Protein AF-A0A9D4K521-F1 (afdb_monomer_lite)

pLDDT: mean 79.21, std 14.13, range [41.03, 95.88]

Organism: Dreissena polymorpha (NCBI:txid45954)

Sequence (128 aa):
MIDYKNCGGLKKPSDNFFFMIREFENVVRKSVDHESIHSKSFLKDELREEILDSFMVKHYSCELFELVEDDNERESFLKNCINLFLTVRGFAITKLIHKKTEKSAKNEKKTSASLRDALKSLNTGNLK

Foldseek 3Di:
DDPPVPPPPDDDDDPLVVQLLVLLVVLLVVQDDPVDDALVSLVDPVSLVSSVPDPSNVVSLCVVVVVPPDPVVSSVVSSVVSVVSSNVVSVVVVVVVVVVVVVVVVVVVPPPDPPVRVVVVVVVVPPD

Structure (mmCIF, N/CA/C/O backbone):
data_AF-A0A9D4K521-F1
#
_entry.id   AF-A0A9D4K521-F1
#
loop_
_atom_site.group_PDB
_atom_site.id
_atom_site.type_symbol
_atom_site.label_atom_id
_atom_site.label_alt_id
_atom_site.label_comp_id
_atom_site.label_asym_id
_atom_site.label_entity_id
_atom_site.label_seq_id
_atom_site.pdbx_PDB_ins_code
_atom_site.Cartn_x
_atom_site.Cartn_y
_atom_site.Cartn_z
_atom_site.occupancy
_atom_site.B_iso_or_equiv
_atom_site.auth_seq_id
_atom_site.auth_comp_id
_atom_site.auth_asym_id
_atom_site.auth_atom_id
_atom_site.pdbx_PDB_model_num
ATOM 1 N N . MET A 1 1 ? -13.242 13.689 -9.572 1.00 51.34 1 MET A N 1
ATOM 2 C CA . MET A 1 1 ? -11.910 13.902 -10.178 1.00 51.34 1 MET A CA 1
ATOM 3 C C . MET A 1 1 ? -11.321 15.145 -9.524 1.00 51.34 1 MET A C 1
ATOM 5 O O . MET A 1 1 ? -12.060 16.114 -9.411 1.00 51.34 1 MET A O 1
ATOM 9 N N . ILE A 1 2 ? -10.094 15.107 -8.993 1.00 59.41 2 ILE A N 1
ATOM 10 C CA . ILE A 1 2 ? -9.477 16.300 -8.379 1.00 59.41 2 ILE A CA 1
ATOM 11 C C . ILE A 1 2 ? -9.186 17.300 -9.505 1.00 59.41 2 ILE A C 1
ATOM 13 O O . ILE A 1 2 ? -8.548 16.934 -10.491 1.00 59.41 2 ILE A O 1
ATOM 17 N N . ASP A 1 3 ? -9.684 18.531 -9.385 1.00 61.56 3 ASP A N 1
ATOM 18 C CA . ASP A 1 3 ? -9.355 19.606 -10.321 1.00 61.56 3 ASP A CA 1
ATOM 19 C C . ASP A 1 3 ? -7.967 20.160 -9.981 1.00 61.56 3 ASP A C 1
ATOM 21 O O . ASP A 1 3 ? -7.794 20.958 -9.057 1.00 61.56 3 ASP A O 1
ATOM 25 N N . TYR A 1 4 ? -6.958 19.695 -10.719 1.00 63.69 4 TYR A N 1
ATOM 26 C CA . TYR A 1 4 ? -5.561 20.070 -10.496 1.00 63.69 4 TYR A CA 1
ATOM 27 C C . TYR A 1 4 ? -5.239 21.525 -10.861 1.00 63.69 4 TYR A C 1
ATOM 29 O O . TYR A 1 4 ? -4.122 21.975 -10.615 1.00 63.69 4 TYR A O 1
ATOM 37 N N . LYS A 1 5 ? -6.200 22.292 -11.395 1.00 60.84 5 LYS A N 1
ATOM 38 C CA . LYS A 1 5 ? -6.005 23.716 -11.704 1.00 60.84 5 LYS A CA 1
ATOM 39 C C . LYS A 1 5 ? -5.890 24.599 -10.454 1.00 60.84 5 LYS A C 1
ATOM 41 O O . LYS A 1 5 ? -5.347 25.691 -10.556 1.00 60.84 5 LYS A O 1
ATOM 46 N N . ASN A 1 6 ? -6.338 24.125 -9.286 1.00 66.88 6 ASN A N 1
ATOM 47 C CA . ASN A 1 6 ? -6.396 24.901 -8.037 1.00 66.88 6 ASN A CA 1
ATOM 48 C C . ASN A 1 6 ? -5.750 24.194 -6.826 1.00 66.88 6 ASN A C 1
ATOM 50 O O . ASN A 1 6 ? -6.170 24.383 -5.687 1.00 66.88 6 ASN A O 1
ATOM 54 N N . CYS A 1 7 ? -4.712 23.377 -7.026 1.00 62.09 7 CYS A N 1
ATOM 55 C CA . CYS A 1 7 ? -4.089 22.637 -5.918 1.00 62.09 7 CYS A CA 1
ATOM 56 C C . CYS A 1 7 ? -2.960 23.378 -5.174 1.00 62.09 7 CYS A C 1
ATOM 58 O O . CYS A 1 7 ? -2.171 22.730 -4.492 1.00 62.09 7 CYS A O 1
ATOM 60 N N . GLY A 1 8 ? -2.842 24.705 -5.294 1.00 74.88 8 GLY A N 1
ATOM 61 C CA . GLY A 1 8 ? -1.915 25.500 -4.469 1.00 74.88 8 GLY A CA 1
ATOM 62 C C . GLY A 1 8 ? -0.440 25.069 -4.538 1.00 74.88 8 GLY A C 1
ATOM 63 O O . GLY A 1 8 ? 0.271 25.180 -3.546 1.00 74.88 8 GLY A O 1
ATOM 64 N N . GLY A 1 9 ? 0.008 24.532 -5.680 1.00 79.38 9 GLY A N 1
ATOM 65 C CA . GLY A 1 9 ? 1.374 24.024 -5.875 1.00 79.38 9 GLY A CA 1
ATOM 66 C C . GLY A 1 9 ? 1.556 22.517 -5.653 1.00 79.38 9 GLY A C 1
ATOM 67 O O . GLY A 1 9 ? 2.655 22.004 -5.861 1.00 79.38 9 GLY A O 1
ATOM 68 N N . LEU A 1 10 ? 0.506 21.776 -5.282 1.00 80.31 10 LEU A N 1
ATOM 69 C CA . LEU A 1 10 ? 0.581 20.315 -5.219 1.00 80.31 10 LEU A CA 1
ATOM 70 C C . LEU A 1 10 ? 0.697 19.721 -6.627 1.00 80.31 10 LEU A C 1
ATOM 72 O O . LEU A 1 10 ? -0.074 20.051 -7.531 1.00 80.31 10 LEU A O 1
ATOM 76 N N . LYS A 1 11 ? 1.650 18.803 -6.793 1.00 80.19 11 LYS A N 1
ATOM 77 C CA . LYS A 1 11 ? 1.862 18.090 -8.052 1.00 80.19 11 LYS A CA 1
ATOM 78 C C . LYS A 1 11 ? 0.796 17.012 -8.243 1.00 80.19 11 LYS A C 1
ATOM 80 O O . LYS A 1 11 ? 0.479 16.269 -7.313 1.00 80.19 11 LYS A O 1
ATOM 85 N N . LYS A 1 12 ? 0.282 16.900 -9.470 1.00 82.69 12 LYS A N 1
ATOM 86 C CA . LYS A 1 12 ? -0.523 15.747 -9.881 1.00 82.69 12 LYS A CA 1
ATOM 87 C C . LYS A 1 12 ? 0.386 14.502 -9.902 1.00 82.69 12 LYS A C 1
ATOM 89 O O . LYS A 1 12 ? 1.417 14.557 -10.572 1.00 82.69 12 LYS A O 1
ATOM 94 N N . PRO A 1 13 ? 0.045 13.407 -9.195 1.00 86.81 13 PRO A N 1
ATOM 95 C CA . PRO A 1 13 ? 0.776 12.149 -9.333 1.00 86.81 13 PRO A CA 1
ATOM 96 C C . PRO A 1 13 ? 0.575 11.567 -10.737 1.00 86.81 13 PRO A C 1
ATOM 98 O O . PRO A 1 13 ? -0.461 11.806 -11.361 1.00 86.81 13 PRO A O 1
ATOM 101 N N . SER A 1 14 ? 1.541 10.788 -11.228 1.00 90.12 14 SER A N 1
ATOM 102 C CA . SER A 1 14 ? 1.346 10.021 -12.462 1.00 90.12 14 SER A CA 1
ATOM 103 C C . SER A 1 14 ? 0.204 9.018 -12.291 1.00 90.12 14 SER A C 1
ATOM 105 O O . SER A 1 14 ? -0.079 8.559 -11.178 1.00 90.12 14 SER A O 1
ATOM 107 N N . ASP A 1 15 ? -0.453 8.669 -13.396 1.00 91.81 15 ASP A N 1
ATOM 108 C CA . ASP A 1 15 ? -1.590 7.749 -13.358 1.00 91.81 15 ASP A CA 1
ATOM 109 C C . ASP A 1 15 ? -1.150 6.361 -12.844 1.00 91.81 15 ASP A C 1
ATOM 111 O O . ASP A 1 15 ? -1.825 5.787 -11.991 1.00 91.81 15 ASP A O 1
ATOM 115 N N . ASN A 1 16 ? 0.043 5.890 -13.223 1.00 93.50 16 ASN A N 1
ATOM 116 C CA . ASN A 1 16 ? 0.624 4.638 -12.719 1.00 93.50 16 ASN A CA 1
ATOM 117 C C . ASN A 1 16 ? 0.895 4.671 -11.213 1.00 93.50 16 ASN A C 1
ATOM 119 O O . ASN A 1 16 ? 0.581 3.713 -10.509 1.00 93.50 16 ASN A O 1
ATOM 123 N N . PHE A 1 17 ? 1.401 5.790 -10.683 1.00 92.88 17 PHE A N 1
ATOM 124 C CA . PHE A 1 17 ? 1.585 5.936 -9.239 1.00 92.88 17 PHE A CA 1
ATOM 125 C C . PHE A 1 17 ? 0.236 5.915 -8.521 1.00 92.88 17 PHE A C 1
ATOM 127 O O . PHE A 1 17 ? 0.075 5.241 -7.506 1.00 92.88 17 PHE A O 1
ATOM 134 N N . PHE A 1 18 ? -0.767 6.600 -9.072 1.00 92.69 18 PHE A N 1
ATOM 135 C CA . PHE A 1 18 ? -2.119 6.568 -8.531 1.00 92.69 18 PHE A CA 1
ATOM 136 C C . PHE A 1 18 ? -2.714 5.149 -8.533 1.00 92.69 18 PHE A C 1
ATOM 138 O O . PHE A 1 18 ? -3.292 4.733 -7.526 1.00 92.69 18 PHE A O 1
ATOM 145 N N . PHE A 1 19 ? -2.556 4.387 -9.620 1.00 95.00 19 PHE A N 1
ATOM 146 C CA . PHE A 1 19 ? -3.049 3.012 -9.702 1.00 95.00 19 PHE A CA 1
ATOM 147 C C . PHE A 1 19 ? -2.306 2.056 -8.769 1.00 95.00 19 PHE A C 1
ATOM 149 O O . PHE A 1 19 ? -2.962 1.236 -8.127 1.00 95.00 19 PHE A O 1
ATOM 156 N N . MET A 1 20 ? -0.991 2.215 -8.608 1.00 95.88 20 MET A N 1
ATOM 157 C CA . MET A 1 20 ? -0.198 1.460 -7.637 1.00 95.88 20 MET A CA 1
ATOM 158 C C . MET A 1 20 ? -0.713 1.674 -6.205 1.00 95.88 20 MET A C 1
ATOM 160 O O . MET A 1 20 ? -1.020 0.712 -5.507 1.00 95.88 20 MET A O 1
ATOM 164 N N . ILE A 1 21 ? -0.911 2.930 -5.782 1.00 95.62 21 ILE A N 1
ATOM 165 C CA . ILE A 1 21 ? -1.459 3.235 -4.447 1.00 95.62 21 ILE A CA 1
ATOM 166 C C . ILE A 1 21 ? -2.893 2.709 -4.287 1.00 95.62 21 ILE A C 1
ATOM 168 O O . ILE A 1 21 ? -3.270 2.234 -3.213 1.00 95.62 21 ILE A O 1
ATOM 172 N N . ARG A 1 22 ? -3.712 2.775 -5.344 1.00 94.75 22 ARG A N 1
ATOM 173 C CA . ARG A 1 22 ? -5.066 2.204 -5.322 1.00 94.75 22 ARG A CA 1
ATOM 174 C C . ARG A 1 22 ? -5.025 0.694 -5.104 1.00 94.75 22 ARG A C 1
ATOM 176 O O . ARG A 1 22 ? -5.878 0.167 -4.396 1.00 94.75 22 ARG A O 1
ATOM 183 N N . GLU A 1 23 ? -4.045 0.017 -5.686 1.00 95.62 23 GLU A N 1
ATOM 184 C CA . GLU A 1 23 ? -3.872 -1.413 -5.487 1.00 95.62 23 GLU A CA 1
ATOM 185 C C . GLU A 1 23 ? -3.402 -1.754 -4.071 1.00 95.62 23 GLU A C 1
ATOM 187 O O . GLU A 1 23 ? -3.927 -2.699 -3.486 1.00 95.62 23 GLU A O 1
ATOM 192 N N . PHE A 1 24 ? -2.528 -0.944 -3.461 1.00 95.44 24 PHE A N 1
ATOM 193 C CA . PHE A 1 24 ? -2.174 -1.115 -2.043 1.00 95.44 24 PHE A CA 1
ATOM 194 C C . PHE A 1 24 ? -3.429 -1.113 -1.166 1.00 95.44 24 PHE A C 1
ATOM 196 O O . PHE A 1 24 ? -3.626 -1.993 -0.332 1.00 95.44 24 PHE A O 1
ATOM 203 N N . GLU A 1 25 ? -4.321 -0.145 -1.387 1.00 93.12 25 GLU A N 1
ATOM 204 C CA . GLU A 1 25 ? -5.590 -0.056 -0.666 1.00 93.12 25 GLU A CA 1
ATOM 205 C C . GLU A 1 25 ? -6.507 -1.256 -0.955 1.00 93.12 25 GLU A C 1
ATOM 207 O O . GLU A 1 25 ? -7.183 -1.727 -0.043 1.00 93.12 25 GLU A O 1
ATOM 212 N N . ASN A 1 26 ? -6.537 -1.774 -2.187 1.00 92.94 26 ASN A N 1
ATOM 213 C CA . ASN A 1 26 ? -7.327 -2.961 -2.522 1.00 92.94 26 ASN A CA 1
ATOM 214 C C . ASN A 1 26 ? -6.860 -4.200 -1.753 1.00 92.94 26 ASN A C 1
ATOM 216 O O . ASN A 1 26 ? -7.704 -4.934 -1.241 1.00 92.94 26 ASN A O 1
ATOM 220 N N . VAL A 1 27 ? -5.546 -4.425 -1.666 1.00 92.38 27 VAL A N 1
ATOM 221 C CA . VAL A 1 27 ? -4.972 -5.531 -0.885 1.00 92.38 27 VAL A CA 1
ATOM 222 C C . VAL A 1 27 ? -5.334 -5.359 0.585 1.00 92.38 27 VAL A C 1
ATOM 224 O O . VAL A 1 27 ? -5.961 -6.234 1.172 1.00 92.38 27 VAL A O 1
ATOM 227 N N . VAL A 1 28 ? -5.093 -4.171 1.146 1.00 89.69 28 VAL A N 1
ATOM 228 C CA . VAL A 1 28 ? -5.449 -3.853 2.535 1.00 89.69 28 VAL A CA 1
ATOM 229 C C . VAL A 1 28 ? -6.915 -4.148 2.858 1.00 89.69 28 VAL A C 1
ATOM 231 O O . VAL A 1 28 ? -7.204 -4.693 3.920 1.00 89.69 28 VAL A O 1
ATOM 234 N N . ARG A 1 29 ? -7.850 -3.814 1.964 1.00 86.44 29 ARG A N 1
ATOM 235 C CA . ARG A 1 29 ? -9.282 -4.080 2.185 1.00 86.44 29 ARG A CA 1
ATOM 236 C C . ARG A 1 29 ? -9.649 -5.558 2.173 1.00 86.44 29 ARG A C 1
ATOM 238 O O . ARG A 1 29 ? -10.636 -5.934 2.792 1.00 86.44 29 ARG A O 1
ATOM 245 N N . LYS A 1 30 ? -8.909 -6.381 1.430 1.00 86.31 30 LYS A N 1
ATOM 246 C CA . LYS A 1 30 ? -9.133 -7.832 1.382 1.00 86.31 30 LYS A CA 1
ATOM 247 C C . LYS A 1 30 ? -8.567 -8.520 2.619 1.00 86.31 30 LYS A C 1
ATOM 249 O O . LYS A 1 30 ? -9.167 -9.470 3.108 1.00 86.31 30 LYS A O 1
ATOM 254 N N . SER A 1 31 ? -7.437 -8.027 3.109 1.00 81.69 31 SER A N 1
ATOM 255 C CA . SER A 1 31 ? -6.650 -8.692 4.148 1.00 81.69 31 SER A CA 1
ATOM 256 C C . SER A 1 31 ? -6.970 -8.219 5.563 1.00 81.69 31 SER A C 1
ATOM 258 O O . SER A 1 31 ? -6.672 -8.908 6.538 1.00 81.69 31 SER A O 1
ATOM 260 N N . VAL A 1 32 ? -7.568 -7.034 5.706 1.00 78.56 32 VAL A N 1
ATOM 261 C CA . VAL A 1 32 ? -7.898 -6.460 7.009 1.00 78.56 32 VAL A CA 1
ATOM 262 C C . VAL A 1 32 ? -9.408 -6.401 7.195 1.00 78.56 32 VAL A C 1
ATOM 264 O O . VAL A 1 32 ? -10.108 -5.695 6.473 1.00 78.56 32 VAL A O 1
ATOM 267 N N . ASP A 1 33 ? -9.899 -7.086 8.227 1.00 74.25 33 ASP A N 1
ATOM 268 C CA . ASP A 1 33 ? -11.292 -6.992 8.654 1.00 74.25 33 ASP A CA 1
ATOM 269 C C . ASP A 1 33 ? -11.625 -5.567 9.125 1.00 74.25 33 ASP A C 1
ATOM 271 O O . ASP A 1 33 ? -11.137 -5.078 10.148 1.00 74.25 33 ASP A O 1
ATOM 275 N N . HIS A 1 34 ? -12.474 -4.891 8.353 1.00 66.31 34 HIS A N 1
ATOM 276 C CA . HIS A 1 34 ? -12.870 -3.510 8.587 1.00 66.31 34 HIS A CA 1
ATOM 277 C C . HIS A 1 34 ? -13.709 -3.307 9.850 1.00 66.31 34 HIS A C 1
ATOM 279 O O . HIS A 1 34 ? -13.762 -2.176 10.348 1.00 66.31 34 HIS A O 1
ATOM 285 N N . GLU A 1 35 ? -14.330 -4.360 10.381 1.00 64.69 35 GLU A N 1
ATOM 286 C CA . GLU A 1 35 ? -15.134 -4.284 11.603 1.00 64.69 35 GLU A CA 1
ATOM 287 C C . GLU A 1 35 ? -14.255 -4.196 12.861 1.00 64.69 35 GLU A C 1
ATOM 289 O O . GLU A 1 35 ? -14.647 -3.569 13.848 1.00 64.69 35 GLU A O 1
ATOM 294 N N . SER A 1 36 ? -13.021 -4.709 12.795 1.00 64.12 36 SER A N 1
ATOM 295 C CA . SER A 1 36 ? -12.063 -4.770 13.909 1.00 64.12 36 SER A CA 1
ATOM 296 C C . SER A 1 36 ? -10.753 -3.998 13.660 1.00 64.12 36 SER A C 1
ATOM 298 O O . SER A 1 36 ? -9.746 -4.202 14.343 1.00 64.12 36 SER A O 1
ATOM 300 N N . ILE A 1 37 ? -10.747 -3.057 12.705 1.00 72.12 37 ILE A N 1
ATOM 301 C CA . ILE A 1 37 ? -9.549 -2.293 12.326 1.00 72.12 37 ILE A CA 1
ATOM 302 C C . ILE A 1 37 ? -8.950 -1.510 13.507 1.00 72.12 37 ILE A C 1
ATOM 304 O O . ILE A 1 37 ? -9.565 -0.602 14.078 1.00 72.12 37 ILE A O 1
ATOM 308 N N . HIS A 1 38 ? -7.684 -1.798 13.812 1.00 67.19 38 HIS A N 1
ATOM 309 C CA . HIS A 1 38 ? -6.844 -1.044 14.742 1.00 67.19 38 HIS A CA 1
ATOM 310 C C . HIS A 1 38 ? -5.511 -0.689 14.072 1.00 67.19 38 HIS A C 1
ATOM 312 O O . HIS A 1 38 ? -5.137 -1.266 13.056 1.00 67.19 38 HIS A O 1
ATOM 318 N N . SER A 1 39 ? -4.758 0.264 14.627 1.00 61.09 39 SER A N 1
ATOM 319 C CA . SER A 1 39 ? -3.469 0.687 14.049 1.00 61.09 39 SER A 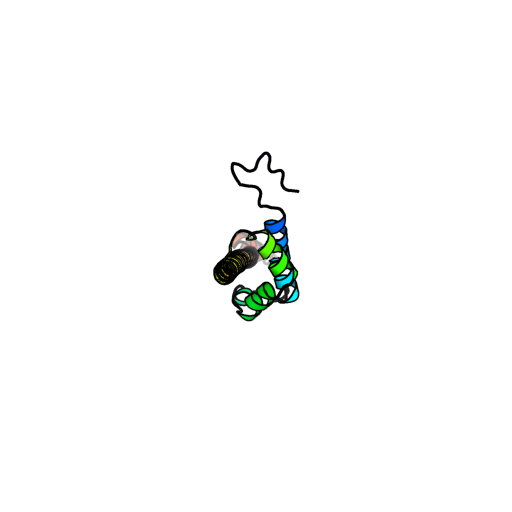CA 1
ATOM 320 C C . SER A 1 39 ? -2.464 -0.462 13.904 1.00 61.09 39 SER A C 1
ATOM 322 O O . SER A 1 39 ? -1.707 -0.494 12.938 1.00 61.09 39 SER A O 1
ATOM 324 N N . LYS A 1 40 ? -2.509 -1.446 14.812 1.00 68.62 40 LYS A N 1
ATOM 325 C CA . LYS A 1 40 ? -1.676 -2.657 14.757 1.00 68.62 40 LYS A CA 1
ATOM 326 C C . LYS A 1 40 ? -2.010 -3.581 13.583 1.00 68.62 40 LYS A C 1
ATOM 328 O O . LYS A 1 40 ? -1.144 -4.343 13.173 1.00 68.62 40 LYS A O 1
ATOM 333 N N . SER A 1 41 ? -3.211 -3.487 13.006 1.00 68.38 41 SER A N 1
ATOM 334 C CA . SER A 1 41 ? -3.601 -4.281 11.834 1.00 68.38 41 SER A CA 1
ATOM 335 C C . SER A 1 41 ? -2.760 -3.954 10.593 1.00 68.38 41 SER A C 1
ATOM 337 O O . SER A 1 41 ? -2.682 -4.776 9.691 1.00 68.38 41 SER A O 1
ATOM 339 N N . PHE A 1 42 ? -2.098 -2.790 10.572 1.00 67.94 42 PHE A N 1
ATOM 340 C CA . PHE A 1 42 ? -1.241 -2.322 9.473 1.00 67.94 42 PHE A CA 1
ATOM 341 C C . PHE A 1 42 ? 0.259 -2.495 9.745 1.00 67.94 42 PHE A C 1
ATOM 343 O O . PHE A 1 42 ? 1.071 -2.126 8.904 1.00 67.94 42 PHE A O 1
ATOM 350 N N . LEU A 1 43 ? 0.628 -3.025 10.917 1.00 68.31 43 LEU A N 1
ATOM 351 C CA . LEU A 1 43 ? 2.019 -3.297 11.305 1.00 68.31 43 LEU A CA 1
ATOM 352 C C . LEU A 1 43 ? 2.420 -4.759 11.052 1.00 68.31 43 LEU A C 1
ATOM 354 O O . LEU A 1 43 ? 3.453 -5.198 11.543 1.00 68.31 43 LEU A O 1
ATOM 358 N N . LYS A 1 44 ? 1.585 -5.527 10.345 1.00 71.88 44 LYS A N 1
ATOM 359 C CA . LYS A 1 44 ? 1.863 -6.928 10.034 1.00 71.88 44 LYS A CA 1
ATOM 360 C C . LYS A 1 44 ? 2.805 -7.010 8.840 1.00 71.88 44 LYS A C 1
ATOM 362 O O . LYS A 1 44 ? 2.467 -6.496 7.775 1.00 71.88 44 LYS A O 1
ATOM 367 N N . ASP A 1 45 ? 3.929 -7.701 9.007 1.00 77.19 45 ASP A N 1
ATOM 368 C CA . ASP A 1 45 ? 4.841 -8.001 7.898 1.00 77.19 45 ASP A CA 1
ATOM 369 C C . ASP A 1 45 ? 4.121 -8.792 6.792 1.00 77.19 45 ASP A C 1
ATOM 371 O O . ASP A 1 45 ? 4.296 -8.491 5.619 1.00 77.19 45 ASP A O 1
ATOM 375 N N . GLU A 1 46 ? 3.189 -9.678 7.162 1.00 83.25 46 GLU A N 1
ATOM 376 C CA . GLU A 1 46 ? 2.309 -10.408 6.233 1.00 83.25 46 GLU A CA 1
ATOM 377 C C . GLU A 1 46 ? 1.571 -9.478 5.257 1.00 83.25 46 GLU A C 1
ATOM 379 O O . GLU A 1 46 ? 1.539 -9.731 4.059 1.00 83.25 46 GLU A O 1
ATOM 384 N N . LEU A 1 47 ? 1.039 -8.350 5.741 1.00 85.88 47 LEU A N 1
ATOM 385 C CA . LEU A 1 47 ? 0.311 -7.401 4.896 1.00 85.88 47 LEU A CA 1
ATOM 386 C C . LEU A 1 47 ? 1.243 -6.679 3.915 1.00 85.88 47 LEU A C 1
ATOM 388 O O . LEU A 1 47 ? 0.834 -6.328 2.809 1.00 85.88 47 LEU A O 1
ATOM 392 N N . ARG A 1 48 ? 2.494 -6.428 4.317 1.00 90.06 48 ARG A N 1
ATOM 393 C CA . ARG A 1 48 ? 3.501 -5.852 3.421 1.00 90.06 48 ARG A CA 1
ATOM 394 C C . ARG A 1 48 ? 3.845 -6.844 2.314 1.00 90.06 48 ARG A C 1
ATOM 396 O O . ARG A 1 48 ? 3.871 -6.433 1.156 1.00 90.06 48 ARG A O 1
ATOM 403 N N . GLU A 1 49 ? 4.075 -8.104 2.667 1.00 90.50 49 GLU A N 1
ATOM 404 C CA . GLU A 1 49 ? 4.379 -9.163 1.702 1.00 90.50 49 GLU A CA 1
ATOM 405 C C . GLU A 1 49 ? 3.216 -9.376 0.726 1.00 90.50 49 GLU A C 1
ATOM 407 O O . GLU A 1 49 ? 3.429 -9.392 -0.479 1.00 90.50 49 GLU A O 1
ATOM 412 N N . GLU A 1 50 ? 1.967 -9.384 1.195 1.00 91.88 50 GLU A N 1
ATOM 413 C CA . GLU A 1 50 ? 0.795 -9.481 0.314 1.00 91.88 50 GLU A CA 1
ATOM 414 C C . GLU A 1 50 ? 0.682 -8.313 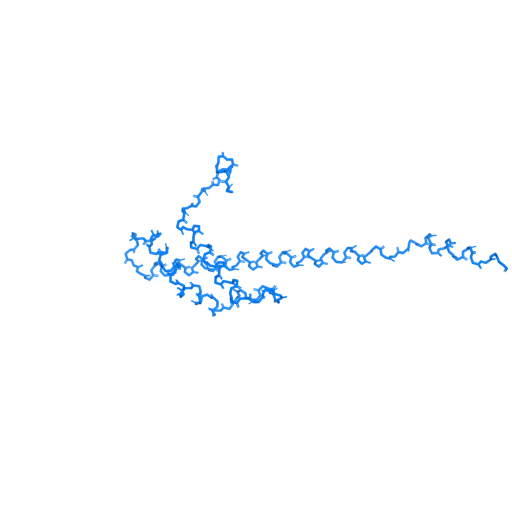-0.681 1.00 91.88 50 GLU A C 1
ATOM 416 O O . GLU A 1 50 ? 0.278 -8.502 -1.832 1.00 91.88 50 GLU A O 1
ATOM 421 N N . ILE A 1 51 ? 1.034 -7.090 -0.261 1.00 93.75 51 ILE A N 1
ATOM 422 C CA . ILE A 1 51 ? 1.066 -5.935 -1.168 1.00 93.75 51 ILE A CA 1
ATOM 423 C C . ILE A 1 51 ? 2.204 -6.087 -2.179 1.00 93.75 51 ILE A C 1
ATOM 425 O O . ILE A 1 51 ? 1.993 -5.824 -3.364 1.00 93.75 51 ILE A O 1
ATOM 429 N N . LEU A 1 52 ? 3.390 -6.509 -1.729 1.00 92.31 52 LEU A N 1
ATOM 430 C CA . LEU A 1 52 ? 4.534 -6.772 -2.603 1.00 92.31 52 LEU A CA 1
ATOM 431 C C . LEU A 1 52 ? 4.212 -7.857 -3.628 1.00 92.31 52 LEU A C 1
ATOM 433 O O . LEU A 1 52 ? 4.599 -7.717 -4.785 1.00 92.31 52 LEU A O 1
ATOM 437 N N . ASP A 1 53 ? 3.467 -8.889 -3.237 1.00 92.62 53 ASP A N 1
ATOM 438 C CA . ASP A 1 53 ? 3.096 -10.011 -4.091 1.00 92.62 53 ASP A CA 1
ATOM 439 C C . ASP A 1 53 ? 1.984 -9.712 -5.094 1.00 92.62 53 ASP A C 1
ATOM 441 O O . ASP A 1 53 ? 1.802 -10.475 -6.049 1.00 92.62 53 ASP A O 1
ATOM 445 N N . SER A 1 54 ? 1.295 -8.576 -4.966 1.00 95.00 54 SER A N 1
ATOM 446 C CA . SER A 1 54 ? 0.296 -8.168 -5.950 1.00 95.00 54 SER A CA 1
ATOM 447 C C . SER A 1 54 ? 0.922 -7.988 -7.335 1.00 95.00 54 SER A C 1
ATOM 449 O O . SER A 1 54 ? 1.795 -7.146 -7.561 1.00 95.00 54 SER A O 1
ATOM 451 N N . PHE A 1 55 ? 0.404 -8.744 -8.307 1.00 94.44 55 PHE A N 1
ATOM 452 C CA . PHE A 1 55 ? 0.802 -8.640 -9.712 1.00 94.44 55 PHE A CA 1
ATOM 453 C C . PHE A 1 55 ? 0.686 -7.203 -10.238 1.00 94.44 55 PHE A C 1
ATOM 455 O O . PHE A 1 55 ? 1.586 -6.712 -10.916 1.00 94.44 55 PHE A O 1
ATOM 462 N N . MET A 1 56 ? -0.401 -6.509 -9.891 1.00 95.56 56 MET A N 1
ATOM 463 C CA . MET A 1 56 ? -0.648 -5.141 -10.350 1.00 95.56 56 MET A CA 1
ATOM 464 C C . MET A 1 56 ? 0.330 -4.149 -9.713 1.00 95.56 56 MET A C 1
ATOM 466 O O . MET A 1 56 ? 0.768 -3.215 -10.380 1.00 95.56 56 MET A O 1
ATOM 470 N N . VAL A 1 57 ? 0.722 -4.366 -8.453 1.00 94.81 57 VAL A N 1
ATOM 471 C CA . VAL A 1 57 ? 1.776 -3.574 -7.803 1.00 94.81 57 VAL A CA 1
ATOM 472 C C . VAL A 1 57 ? 3.104 -3.753 -8.527 1.00 94.81 57 VAL A C 1
ATOM 474 O O . VAL A 1 57 ? 3.721 -2.754 -8.895 1.00 94.81 57 VAL A O 1
ATOM 477 N N . LYS A 1 58 ? 3.509 -5.003 -8.794 1.00 91.88 58 LYS A N 1
ATOM 478 C CA . LYS A 1 58 ? 4.740 -5.306 -9.539 1.00 91.88 58 LYS A CA 1
ATOM 479 C C . LYS A 1 58 ? 4.710 -4.637 -10.917 1.00 91.88 58 LYS A C 1
ATOM 481 O O . LYS A 1 58 ? 5.632 -3.893 -11.241 1.00 91.88 58 LYS A O 1
ATOM 486 N N . HIS A 1 59 ? 3.616 -4.793 -11.663 1.00 93.44 59 HIS A N 1
ATOM 487 C CA . HIS A 1 59 ? 3.424 -4.182 -12.981 1.00 93.44 59 HIS A CA 1
ATOM 488 C C . HIS A 1 59 ? 3.600 -2.654 -12.962 1.00 93.44 59 HIS A C 1
ATOM 490 O O . HIS A 1 59 ? 4.467 -2.137 -13.664 1.00 93.44 59 HIS A O 1
ATOM 496 N N . TYR A 1 60 ? 2.855 -1.931 -12.117 1.00 94.31 60 TYR A N 1
ATOM 497 C CA . TYR A 1 60 ? 2.966 -0.469 -12.060 1.00 94.31 60 TYR A CA 1
ATOM 498 C C . TYR A 1 60 ? 4.311 0.004 -11.508 1.00 94.31 60 TYR A C 1
ATOM 500 O O . TYR A 1 60 ? 4.794 1.057 -11.917 1.00 94.31 60 TYR A O 1
ATOM 508 N N . SER A 1 61 ? 4.930 -0.751 -10.597 1.00 92.12 61 SER A N 1
ATOM 509 C CA . SER A 1 61 ? 6.266 -0.420 -10.099 1.00 92.12 61 SER A CA 1
ATOM 510 C C . SER A 1 61 ? 7.316 -0.517 -11.207 1.00 92.12 61 SER A C 1
ATOM 512 O O . SER A 1 61 ? 8.146 0.378 -11.327 1.00 92.12 61 SER A O 1
ATOM 514 N N . CYS A 1 62 ? 7.235 -1.530 -12.076 1.00 90.19 62 CYS A N 1
ATOM 515 C CA . CYS A 1 62 ? 8.123 -1.640 -13.228 1.00 90.19 62 CYS A CA 1
ATOM 516 C C . CYS A 1 62 ? 7.939 -0.463 -14.190 1.00 90.19 62 CYS A C 1
ATOM 518 O O . CYS A 1 62 ? 8.930 0.112 -14.615 1.00 90.19 62 CYS A O 1
ATOM 520 N N . GLU A 1 63 ? 6.702 -0.045 -14.476 1.00 91.38 63 GLU A N 1
ATOM 521 C CA . GLU A 1 63 ? 6.460 1.113 -15.352 1.00 91.38 63 GLU A CA 1
ATOM 522 C C . GLU A 1 63 ? 6.913 2.447 -14.732 1.00 91.38 63 GLU A C 1
ATOM 524 O O . GLU A 1 63 ? 7.291 3.374 -15.442 1.00 91.38 63 GLU A O 1
ATOM 529 N N . LEU A 1 64 ? 6.864 2.584 -13.403 1.00 90.12 64 LEU A N 1
ATOM 530 C CA . LEU A 1 64 ? 7.302 3.801 -12.706 1.00 90.12 64 LEU A CA 1
ATOM 531 C C . LEU A 1 64 ? 8.822 3.911 -12.590 1.00 90.12 64 LEU A C 1
ATOM 533 O O . LEU A 1 64 ? 9.352 5.021 -12.548 1.00 90.12 64 LEU A O 1
ATOM 537 N N . PHE A 1 65 ? 9.501 2.770 -12.514 1.00 85.88 65 PHE A N 1
ATOM 538 C CA . PHE A 1 65 ? 10.941 2.665 -12.292 1.00 85.88 65 PHE A CA 1
ATOM 539 C C . PHE A 1 65 ? 11.636 1.951 -13.456 1.00 85.88 65 PHE A C 1
ATOM 541 O O . PHE A 1 65 ? 12.647 1.291 -13.246 1.00 85.88 65 PHE A O 1
ATOM 548 N N . GLU A 1 66 ? 11.106 2.078 -14.676 1.00 82.25 66 GLU A N 1
ATOM 549 C CA . GLU A 1 66 ? 11.622 1.398 -15.877 1.00 82.25 66 GLU A CA 1
ATOM 550 C C . GLU A 1 66 ? 13.100 1.728 -16.143 1.00 82.25 66 GLU A C 1
ATOM 552 O O . GLU A 1 66 ? 13.851 0.898 -16.640 1.00 82.25 66 GLU A O 1
ATOM 557 N N . LEU A 1 67 ? 13.527 2.934 -15.757 1.00 80.81 67 LEU A N 1
ATOM 558 C CA . LEU A 1 67 ? 14.894 3.434 -15.929 1.00 80.81 67 LEU A CA 1
ATOM 559 C C . LEU A 1 67 ? 15.851 3.040 -14.790 1.00 80.81 67 LEU A C 1
ATOM 561 O O . LEU A 1 67 ? 17.023 3.404 -14.837 1.00 80.81 67 LEU A O 1
ATOM 565 N N . VAL A 1 68 ? 15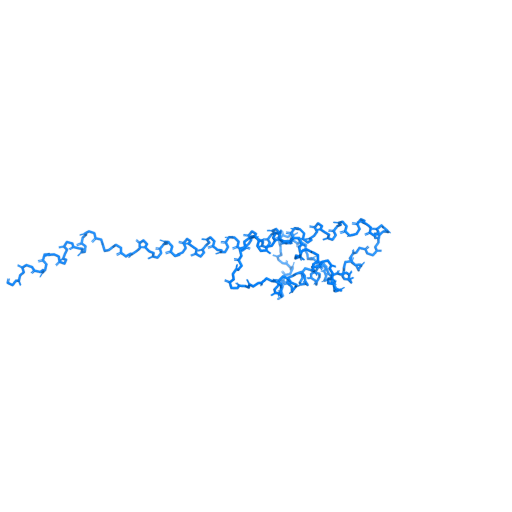.366 2.364 -13.744 1.00 82.38 68 VAL A N 1
ATOM 566 C CA . VAL A 1 68 ? 16.208 1.880 -12.643 1.00 82.38 68 VAL A CA 1
ATOM 567 C C . VAL A 1 68 ? 16.756 0.513 -13.039 1.00 82.38 68 VAL A C 1
ATOM 569 O O . VAL A 1 68 ? 16.004 -0.457 -13.108 1.00 82.38 68 VAL A O 1
ATOM 572 N N . GLU A 1 69 ? 18.060 0.448 -13.318 1.00 78.88 69 GLU A N 1
ATOM 573 C CA . GLU A 1 69 ? 18.729 -0.777 -13.783 1.00 78.88 69 GLU A CA 1
ATOM 574 C C . GLU A 1 69 ? 18.918 -1.829 -12.674 1.00 78.88 69 GLU A C 1
ATOM 576 O O . GLU A 1 69 ? 19.029 -3.016 -12.975 1.00 78.88 69 GLU A O 1
ATOM 581 N N . ASP A 1 70 ? 18.941 -1.420 -11.399 1.00 86.62 70 ASP A N 1
ATOM 582 C CA . ASP A 1 70 ? 19.066 -2.333 -10.258 1.00 86.62 70 ASP A CA 1
ATOM 583 C C . ASP A 1 70 ? 17.691 -2.734 -9.703 1.00 86.62 70 ASP A C 1
ATOM 585 O O . ASP A 1 70 ? 16.982 -1.955 -9.054 1.00 86.62 70 ASP A O 1
ATOM 589 N N . ASP A 1 71 ? 17.341 -4.001 -9.909 1.00 82.38 71 ASP A N 1
ATOM 590 C CA . ASP A 1 71 ? 16.123 -4.609 -9.380 1.00 82.38 71 ASP A CA 1
ATOM 591 C C . ASP A 1 71 ? 16.025 -4.494 -7.846 1.00 82.38 71 ASP A C 1
ATOM 593 O O . ASP A 1 71 ? 14.923 -4.304 -7.320 1.00 82.38 71 ASP A O 1
ATOM 597 N N . ASN A 1 72 ? 17.154 -4.534 -7.124 1.00 85.38 72 ASN A N 1
ATOM 598 C CA . ASN A 1 72 ? 17.173 -4.407 -5.662 1.00 85.38 72 ASN A CA 1
ATOM 599 C C . ASN A 1 72 ? 16.846 -2.981 -5.211 1.00 85.38 72 ASN A C 1
ATOM 601 O O . ASN A 1 72 ? 16.150 -2.784 -4.210 1.00 85.38 72 ASN A O 1
ATOM 605 N N . GLU A 1 73 ? 17.331 -1.975 -5.941 1.00 86.75 73 GLU A N 1
ATOM 606 C CA . GLU A 1 73 ? 17.031 -0.570 -5.669 1.00 86.75 73 GLU A CA 1
ATOM 607 C C . GLU A 1 73 ? 15.539 -0.291 -5.885 1.00 86.75 73 GLU A C 1
ATOM 609 O O . GLU A 1 73 ? 14.880 0.313 -5.029 1.00 86.75 73 GLU A O 1
ATOM 614 N N . ARG A 1 74 ? 14.972 -0.818 -6.976 1.00 84.56 74 ARG A N 1
ATOM 615 C CA . ARG A 1 74 ? 13.536 -0.728 -7.262 1.00 84.56 74 ARG A CA 1
ATOM 616 C C . ARG A 1 74 ? 12.692 -1.406 -6.184 1.00 84.56 74 ARG A C 1
ATOM 618 O O . ARG A 1 74 ? 11.712 -0.823 -5.713 1.00 84.56 74 ARG A O 1
ATOM 625 N N . GLU A 1 75 ? 13.068 -2.612 -5.764 1.00 88.06 75 GLU A N 1
ATOM 626 C CA . GLU A 1 75 ? 12.364 -3.334 -4.701 1.00 88.06 75 GLU A CA 1
ATOM 627 C C . GLU A 1 75 ? 12.444 -2.586 -3.360 1.00 88.06 75 GLU A C 1
ATOM 629 O O . GLU A 1 75 ? 11.443 -2.450 -2.652 1.00 88.06 75 GLU A O 1
ATOM 634 N N . SER A 1 76 ? 13.613 -2.031 -3.029 1.00 90.00 76 SER A N 1
ATOM 635 C CA . SER A 1 76 ? 13.815 -1.200 -1.839 1.00 90.00 76 SER A CA 1
ATOM 636 C C . SER A 1 76 ? 12.920 0.045 -1.854 1.00 90.00 76 SER A C 1
ATOM 638 O O . SER A 1 76 ? 12.248 0.355 -0.863 1.00 90.00 76 SER A O 1
ATOM 640 N N . PHE A 1 77 ? 12.828 0.734 -2.995 1.00 89.19 77 PHE A N 1
ATOM 641 C CA . PHE A 1 77 ? 11.950 1.893 -3.142 1.00 89.19 77 PHE A CA 1
ATOM 642 C C . PHE A 1 77 ? 10.476 1.515 -2.976 1.00 89.19 77 PHE A C 1
ATOM 644 O O . PHE A 1 77 ? 9.739 2.179 -2.239 1.00 89.19 77 PHE A O 1
ATOM 651 N N . LEU A 1 78 ? 10.050 0.413 -3.597 1.00 92.69 78 LEU A N 1
ATOM 652 C CA . LEU A 1 78 ? 8.688 -0.092 -3.467 1.00 92.69 78 LEU A CA 1
ATOM 653 C C . LEU A 1 78 ? 8.350 -0.428 -2.006 1.00 92.69 78 LEU A C 1
ATOM 655 O O . LEU A 1 78 ? 7.310 0.007 -1.504 1.00 92.69 78 LEU A O 1
ATOM 659 N N . LYS A 1 79 ? 9.253 -1.108 -1.287 1.00 92.38 79 LYS A N 1
ATOM 660 C CA . LYS A 1 79 ? 9.112 -1.379 0.156 1.00 92.38 79 LYS A CA 1
ATOM 661 C C . LYS A 1 79 ? 8.930 -0.088 0.955 1.00 92.38 79 LYS A C 1
ATOM 663 O O . LYS A 1 79 ? 8.044 -0.010 1.809 1.00 92.38 79 LYS A O 1
ATOM 668 N N . ASN A 1 80 ? 9.703 0.953 0.650 1.00 92.19 80 ASN A N 1
ATOM 669 C CA . ASN A 1 80 ? 9.566 2.258 1.299 1.00 92.19 80 ASN A CA 1
ATOM 670 C C . ASN A 1 80 ? 8.215 2.927 1.002 1.00 92.19 80 ASN A C 1
ATOM 672 O O . ASN A 1 80 ? 7.590 3.474 1.915 1.00 92.19 80 ASN A O 1
ATOM 676 N N . CYS A 1 81 ? 7.719 2.847 -0.236 1.00 93.44 81 CYS A N 1
ATOM 677 C CA . CYS A 1 81 ? 6.388 3.343 -0.588 1.00 93.44 81 CYS A CA 1
ATOM 678 C C . CYS A 1 81 ? 5.280 2.629 0.191 1.00 93.44 81 CYS A C 1
ATOM 680 O O . CYS A 1 81 ? 4.387 3.292 0.725 1.00 93.44 81 CYS A O 1
ATOM 682 N N . ILE A 1 82 ? 5.348 1.300 0.295 1.00 94.38 82 ILE A N 1
ATOM 683 C CA . ILE A 1 82 ? 4.375 0.500 1.049 1.00 94.38 82 ILE A CA 1
ATOM 684 C C . ILE A 1 82 ? 4.399 0.899 2.529 1.00 94.38 82 ILE A C 1
ATOM 686 O O . ILE A 1 82 ? 3.350 1.134 3.129 1.00 94.38 82 ILE A O 1
ATOM 690 N N . ASN A 1 83 ? 5.589 1.080 3.105 1.00 92.75 83 ASN A N 1
ATOM 691 C CA . ASN A 1 83 ? 5.750 1.498 4.500 1.00 92.75 83 ASN A CA 1
ATOM 692 C C . ASN A 1 83 ? 5.137 2.856 4.778 1.00 92.75 83 ASN A C 1
ATOM 694 O O . ASN A 1 83 ? 4.410 3.025 5.761 1.00 92.75 83 ASN A O 1
ATOM 698 N N . LEU A 1 84 ? 5.406 3.819 3.901 1.00 94.06 84 LEU A N 1
ATOM 699 C CA . LEU A 1 84 ? 4.832 5.147 4.009 1.00 94.06 84 LEU A CA 1
ATOM 700 C C . LEU A 1 84 ? 3.303 5.088 3.906 1.00 94.06 84 LEU A C 1
ATOM 702 O O . LEU A 1 84 ? 2.611 5.689 4.729 1.00 94.06 84 LEU A O 1
ATOM 706 N N . PHE A 1 85 ? 2.776 4.327 2.945 1.00 94.25 85 PHE A N 1
ATOM 707 C CA . PHE A 1 85 ? 1.340 4.147 2.759 1.00 94.25 85 PHE A CA 1
ATOM 708 C C . PHE A 1 85 ? 0.667 3.558 4.007 1.00 94.25 85 PHE A C 1
ATOM 710 O O . PHE A 1 85 ? -0.259 4.170 4.546 1.00 94.25 85 PHE A O 1
ATOM 717 N N . LEU A 1 86 ? 1.160 2.423 4.511 1.00 91.25 86 LEU A N 1
ATOM 718 C CA . LEU A 1 86 ? 0.610 1.752 5.694 1.00 91.25 86 LEU A CA 1
ATOM 719 C C . LEU A 1 86 ? 0.697 2.635 6.943 1.00 91.25 86 LEU A C 1
ATOM 721 O O . LEU A 1 86 ? -0.259 2.713 7.715 1.00 91.25 86 LEU A O 1
ATOM 725 N N . THR A 1 87 ? 1.797 3.373 7.102 1.00 90.50 87 THR A N 1
ATOM 726 C CA . THR A 1 87 ? 1.986 4.317 8.210 1.00 90.50 87 THR A CA 1
ATOM 727 C C . THR A 1 87 ? 0.946 5.435 8.167 1.00 90.50 87 THR A C 1
ATOM 729 O O . THR A 1 87 ? 0.219 5.655 9.139 1.00 90.50 87 THR A O 1
ATOM 732 N N . VAL A 1 88 ? 0.816 6.124 7.026 1.00 92.19 88 VAL A N 1
ATOM 733 C CA . VAL A 1 88 ? -0.169 7.203 6.847 1.00 92.19 88 VAL A CA 1
ATOM 734 C C . VAL A 1 88 ? -1.591 6.675 7.050 1.00 92.19 88 VAL A C 1
ATOM 736 O O . VAL A 1 88 ? -2.413 7.331 7.700 1.00 92.19 88 VAL A O 1
ATOM 739 N N . ARG A 1 89 ? -1.884 5.467 6.555 1.00 88.56 89 ARG A N 1
ATOM 740 C CA . ARG A 1 89 ? -3.187 4.815 6.721 1.00 88.56 89 ARG A CA 1
ATOM 741 C C . ARG A 1 89 ? -3.488 4.514 8.188 1.00 88.56 89 ARG A C 1
ATOM 743 O O . ARG A 1 89 ? -4.563 4.880 8.671 1.00 88.56 89 ARG A O 1
ATOM 750 N N . GLY A 1 90 ? -2.531 3.935 8.911 1.00 86.88 90 GLY A N 1
ATOM 751 C CA . GLY A 1 90 ? -2.632 3.657 10.342 1.00 86.88 90 GLY A CA 1
ATOM 752 C C . GLY A 1 90 ? -2.878 4.924 11.167 1.00 86.88 90 GLY A C 1
ATOM 753 O O . GLY A 1 90 ? -3.765 4.943 12.027 1.00 86.88 90 GLY A O 1
ATOM 754 N N . PHE A 1 91 ? -2.178 6.022 10.861 1.00 88.62 91 PHE A N 1
ATOM 755 C CA . PHE A 1 91 ? -2.424 7.324 11.493 1.00 88.62 91 PHE A CA 1
ATOM 756 C C . PHE A 1 91 ? -3.826 7.866 11.197 1.00 88.62 91 PHE A C 1
ATOM 758 O O . PHE A 1 91 ? -4.516 8.326 12.112 1.00 88.62 91 PHE A O 1
ATOM 765 N N . ALA A 1 92 ? -4.278 7.798 9.942 1.00 88.38 92 ALA A N 1
ATOM 766 C CA . ALA A 1 92 ? -5.608 8.261 9.551 1.00 88.38 92 ALA A CA 1
ATOM 767 C C . ALA A 1 92 ? -6.719 7.504 10.296 1.00 88.38 92 ALA A C 1
ATOM 769 O O . ALA A 1 92 ? -7.672 8.116 10.785 1.00 88.38 92 ALA A O 1
ATOM 770 N N . ILE A 1 93 ? -6.565 6.188 10.441 1.00 85.75 93 ILE A N 1
ATOM 771 C CA . ILE A 1 93 ? -7.489 5.324 11.181 1.00 85.75 93 ILE A CA 1
ATOM 772 C C . ILE A 1 93 ? -7.463 5.640 12.673 1.00 85.75 93 ILE A C 1
ATOM 774 O O . ILE A 1 93 ? -8.518 5.825 13.275 1.00 85.75 93 ILE A O 1
ATOM 778 N N . THR A 1 94 ? -6.276 5.788 13.263 1.00 85.25 94 THR A N 1
ATOM 779 C CA . THR A 1 94 ? -6.126 6.149 14.683 1.00 85.25 94 THR A CA 1
ATOM 780 C C . THR A 1 94 ? -6.831 7.470 14.983 1.00 85.25 94 THR A C 1
ATOM 782 O O . THR A 1 94 ? -7.604 7.573 15.934 1.00 85.25 94 THR A O 1
ATOM 785 N N . LYS A 1 95 ? -6.650 8.471 14.115 1.00 87.25 95 LYS A N 1
ATOM 786 C CA . LYS A 1 95 ? -7.324 9.769 14.217 1.00 87.25 95 LYS A CA 1
ATOM 787 C C . LYS A 1 95 ? -8.841 9.649 14.066 1.00 87.25 95 LYS A C 1
ATOM 789 O O . LYS A 1 95 ? -9.578 10.371 14.736 1.00 87.25 95 LYS A O 1
ATOM 794 N N . LEU A 1 96 ? -9.324 8.762 13.195 1.00 86.25 96 LEU A N 1
ATOM 795 C CA . LEU A 1 96 ? -10.754 8.500 13.030 1.00 86.25 96 LEU A CA 1
ATOM 796 C C . LEU A 1 96 ? -11.354 7.856 14.286 1.00 86.25 96 LEU A C 1
ATOM 798 O O . LEU A 1 96 ? -12.406 8.302 14.742 1.00 86.25 96 LEU A O 1
ATOM 802 N N . ILE A 1 97 ? -10.684 6.850 14.853 1.00 83.56 97 ILE A N 1
ATOM 803 C CA . ILE A 1 97 ? -11.103 6.174 16.088 1.00 83.56 97 ILE A CA 1
ATOM 804 C C . ILE A 1 97 ? -11.121 7.173 17.248 1.00 83.56 97 ILE A C 1
ATOM 806 O O . ILE A 1 97 ? -12.144 7.298 17.914 1.00 83.56 97 ILE A O 1
ATOM 810 N N . HIS A 1 98 ? -10.055 7.959 17.424 1.00 82.69 98 HIS A N 1
ATOM 811 C CA . HIS A 1 98 ? -9.980 8.985 18.466 1.00 82.69 98 HIS A CA 1
ATOM 812 C C . HIS A 1 98 ? -11.114 10.017 18.354 1.00 82.69 98 HIS A C 1
ATOM 814 O O . HIS A 1 98 ? -11.785 10.332 19.330 1.00 82.69 98 HIS A O 1
ATOM 820 N N . LYS A 1 99 ? -11.426 10.485 17.139 1.00 84.94 99 LYS A N 1
ATOM 821 C CA . LYS A 1 99 ? -12.573 11.381 16.920 1.00 84.94 99 LYS A CA 1
ATOM 822 C C . LYS A 1 99 ? -13.918 10.730 17.251 1.00 84.94 99 LYS A C 1
ATOM 824 O O . LYS A 1 99 ? -14.837 11.433 17.673 1.00 84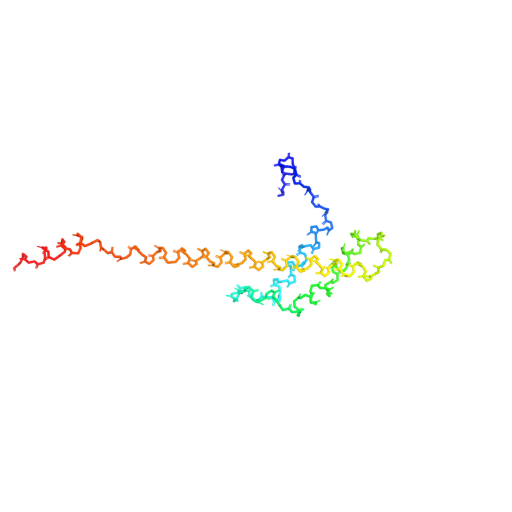.94 99 LYS A O 1
ATOM 829 N N . LYS A 1 100 ? -14.078 9.422 17.013 1.00 81.75 100 LYS A N 1
ATOM 830 C CA . LYS A 1 100 ? -15.298 8.685 17.385 1.00 81.75 100 LYS A CA 1
ATOM 831 C C . LYS A 1 100 ? -15.422 8.594 18.909 1.00 81.75 100 LYS A C 1
ATOM 833 O O . LYS A 1 100 ? -16.490 8.903 19.428 1.00 81.75 100 LYS A O 1
ATOM 838 N N . THR A 1 101 ? -14.342 8.269 19.620 1.00 76.19 101 THR A N 1
ATOM 839 C CA . THR A 1 101 ? -14.350 8.173 21.089 1.00 76.19 101 THR A CA 1
ATOM 840 C C . THR A 1 101 ? -14.550 9.532 21.767 1.00 76.19 101 THR A C 1
ATOM 842 O O . THR A 1 101 ? -15.340 9.627 22.701 1.00 76.19 101 THR A O 1
ATOM 845 N N . GLU A 1 102 ? -13.940 10.613 21.266 1.00 75.44 102 GLU A N 1
ATOM 846 C CA . GLU A 1 102 ? -14.173 11.979 21.769 1.00 75.44 102 GLU A CA 1
ATOM 847 C C . GLU A 1 102 ? -15.627 12.443 21.592 1.00 75.44 102 GLU A C 1
ATOM 849 O O . GLU A 1 102 ? -16.188 13.112 22.465 1.00 75.44 102 GLU A O 1
ATOM 854 N N . LYS A 1 103 ? -16.256 12.103 20.457 1.00 69.75 103 LYS A N 1
ATOM 855 C CA . LYS A 1 103 ? -17.674 12.406 20.214 1.00 69.75 103 LYS A CA 1
ATOM 856 C C . LYS A 1 103 ? -18.586 11.622 21.156 1.00 69.75 103 LYS A C 1
ATOM 858 O O . LYS A 1 103 ? -19.523 12.215 21.685 1.00 69.75 103 LYS A O 1
ATOM 863 N N . SER A 1 104 ? -18.294 10.345 21.412 1.00 59.62 104 SER A N 1
ATOM 864 C CA . SER A 1 104 ? -19.028 9.553 22.408 1.00 59.62 104 SER A CA 1
ATOM 865 C C . SER A 1 104 ? -18.877 10.135 23.819 1.00 59.62 104 SER A C 1
ATOM 867 O O . SER A 1 104 ? -19.879 10.365 24.490 1.00 59.62 104 SER A O 1
ATOM 869 N N . ALA A 1 105 ? -17.662 10.522 24.224 1.00 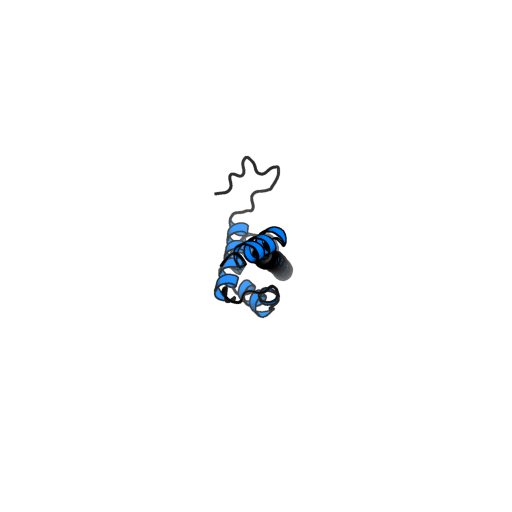59.56 105 ALA A N 1
ATOM 870 C CA . ALA A 1 105 ? -17.409 11.136 25.532 1.00 59.56 105 ALA A CA 1
ATOM 871 C C . ALA A 1 105 ? -18.091 12.512 25.715 1.00 59.56 105 ALA A C 1
ATOM 873 O O . ALA A 1 105 ? -18.484 12.885 26.823 1.00 59.56 105 ALA A O 1
ATOM 874 N N . LYS A 1 106 ? -18.266 13.292 24.637 1.00 55.03 106 LYS A N 1
ATOM 875 C CA . LYS A 1 106 ? -19.040 14.550 24.672 1.00 55.03 106 LYS A CA 1
ATOM 876 C C . LYS A 1 106 ? -20.550 14.332 24.777 1.00 55.03 106 LYS A C 1
ATOM 878 O O . LYS A 1 106 ? -21.229 15.205 25.317 1.00 55.03 106 LYS A O 1
ATOM 883 N N . ASN A 1 107 ? -21.066 13.209 24.282 1.00 51.91 107 ASN A N 1
ATOM 884 C CA . ASN A 1 107 ? -22.483 12.871 24.396 1.00 51.91 107 ASN A CA 1
ATOM 885 C C . ASN A 1 107 ? -22.844 12.341 25.794 1.00 51.91 107 ASN A C 1
ATOM 887 O O . ASN A 1 107 ? -23.941 12.618 26.265 1.00 51.91 107 ASN A O 1
ATOM 891 N N . GLU A 1 108 ? -21.914 11.700 26.508 1.00 50.00 108 GLU A N 1
ATOM 892 C CA . GLU A 1 108 ? -22.129 11.278 27.904 1.00 50.00 108 GLU A CA 1
ATOM 893 C C . GLU A 1 108 ? -22.072 12.436 28.915 1.00 50.00 108 GLU A C 1
ATOM 895 O O . GLU A 1 108 ? -22.741 12.398 29.942 1.00 50.00 108 GLU A O 1
ATOM 900 N N . LYS A 1 109 ? -21.354 13.529 28.622 1.00 49.72 109 LYS A N 1
ATOM 901 C CA . LYS A 1 109 ? -21.299 14.711 29.511 1.00 49.72 109 LYS A CA 1
ATOM 902 C C . LYS A 1 109 ? -22.557 15.594 29.505 1.00 49.72 109 LYS A C 1
ATOM 904 O O . LYS A 1 109 ? -22.592 16.576 30.241 1.00 49.72 109 LYS A O 1
ATOM 909 N N . LYS A 1 110 ? -23.574 15.294 28.688 1.00 50.94 110 LYS A N 1
ATOM 910 C CA . LYS A 1 110 ? -24.812 16.095 28.587 1.00 50.94 110 LYS A CA 1
ATOM 911 C C . LYS A 1 110 ? -26.030 15.484 29.289 1.00 50.94 110 LYS A C 1
ATOM 913 O O . LYS A 1 110 ? -27.128 16.007 29.130 1.00 50.94 110 LYS A O 1
ATOM 918 N N . THR A 1 111 ? -25.863 14.416 30.067 1.00 52.09 111 THR A N 1
ATOM 919 C CA . THR A 1 111 ? -26.965 13.786 30.819 1.00 52.09 111 THR A CA 1
ATOM 920 C C . THR A 1 111 ? -27.015 14.170 32.297 1.00 52.09 111 THR A C 1
ATOM 922 O O . THR A 1 111 ? -27.890 13.689 33.012 1.00 52.09 111 THR A O 1
ATOM 925 N N . SER A 1 112 ? -26.154 15.072 32.780 1.00 57.03 112 SER A N 1
ATOM 926 C CA . SER A 1 112 ? -26.393 15.696 34.080 1.00 57.03 112 SER A CA 1
ATOM 927 C C . SER A 1 112 ? -27.433 16.803 33.919 1.00 57.03 112 SER A C 1
ATOM 929 O O . SER A 1 112 ? -27.147 17.888 33.408 1.00 57.03 112 SER A O 1
ATOM 931 N N . ALA A 1 113 ? -28.665 16.527 34.356 1.00 64.56 113 ALA A N 1
ATOM 932 C CA . ALA A 1 113 ? -29.622 17.585 34.649 1.00 64.56 113 ALA A CA 1
ATOM 933 C C . ALA A 1 113 ? -28.915 18.622 35.531 1.00 64.56 113 ALA A C 1
ATOM 935 O O . ALA A 1 113 ? -28.205 18.256 36.476 1.00 64.56 113 ALA A O 1
ATOM 936 N N . SER A 1 114 ? -29.044 19.909 35.201 1.00 71.25 114 SER A N 1
ATOM 937 C CA . SER A 1 114 ? -28.401 20.932 36.016 1.00 71.25 114 SER A CA 1
ATOM 938 C C . SER A 1 114 ? -28.925 20.808 37.450 1.00 71.25 114 SER A C 1
ATOM 940 O O . SER A 1 114 ? -30.090 20.471 37.664 1.00 71.25 114 SER A O 1
ATOM 942 N N . LEU A 1 115 ? -28.088 21.100 38.448 1.00 62.59 115 LEU A N 1
ATOM 943 C CA . LEU A 1 115 ? -28.506 21.146 39.858 1.00 62.59 115 LEU A CA 1
ATOM 944 C C . LEU A 1 115 ? -29.794 21.972 40.043 1.00 62.59 115 LEU A C 1
ATOM 946 O O . LEU A 1 115 ? -30.629 21.651 40.881 1.00 62.59 115 LEU A O 1
ATOM 950 N N . ARG A 1 116 ? -29.992 22.992 39.199 1.00 68.12 116 ARG A N 1
ATOM 951 C CA . ARG A 1 116 ? -31.210 23.807 39.130 1.00 68.12 116 ARG A CA 1
ATOM 952 C C . ARG A 1 116 ? -32.451 23.023 38.698 1.00 68.12 116 ARG A C 1
ATOM 954 O O . ARG A 1 116 ? -33.517 23.253 39.262 1.00 68.12 116 ARG A O 1
ATOM 961 N N . ASP A 1 117 ? -32.329 22.131 37.723 1.00 72.44 117 ASP A N 1
ATOM 962 C CA . ASP A 1 117 ? -33.445 21.320 37.225 1.00 72.44 117 ASP A CA 1
ATOM 963 C C . ASP A 1 117 ? -33.797 20.205 38.218 1.00 72.44 117 ASP A C 1
ATOM 965 O O . ASP A 1 117 ? -34.974 19.998 38.507 1.00 72.44 117 ASP A O 1
ATOM 969 N N . ALA A 1 118 ? -32.785 19.587 38.839 1.00 71.50 118 ALA A N 1
ATOM 970 C CA . ALA A 1 118 ? -32.973 18.604 39.909 1.00 71.50 118 ALA A CA 1
ATOM 971 C C . ALA A 1 118 ? -33.641 19.212 41.164 1.00 71.50 118 ALA A C 1
ATOM 973 O O . ALA A 1 118 ? -34.504 18.591 41.787 1.00 71.50 118 ALA A O 1
ATOM 974 N N . LEU A 1 119 ? -33.298 20.458 41.516 1.00 68.44 119 LEU A N 1
ATOM 975 C CA . LEU A 1 119 ? -33.933 21.185 42.623 1.00 68.44 119 LEU A CA 1
ATOM 976 C C . LEU A 1 119 ? -35.376 21.607 42.301 1.00 68.44 119 LEU A C 1
ATOM 978 O O . LEU A 1 119 ? -36.238 21.570 43.179 1.00 68.44 119 LEU A O 1
ATOM 982 N N . LYS A 1 120 ? -35.678 21.968 41.045 1.00 71.38 120 LYS A N 1
ATOM 983 C CA . LYS A 1 120 ? -37.053 22.286 40.616 1.00 71.38 120 LYS A CA 1
ATOM 984 C C . LYS A 1 120 ? -37.981 21.071 40.673 1.00 71.38 120 LYS A C 1
ATOM 986 O O . LYS A 1 120 ? -39.134 21.221 41.082 1.00 71.38 120 LYS A O 1
ATOM 991 N N . SER A 1 121 ? -37.498 19.882 40.308 1.00 66.81 121 SER A N 1
ATOM 992 C CA . SER A 1 121 ? -38.283 18.647 40.453 1.00 66.81 121 SER A CA 1
ATOM 993 C C . SER A 1 121 ? -38.526 18.273 41.918 1.00 66.81 121 SER A C 1
ATOM 995 O O . SER A 1 121 ? -39.585 17.749 42.243 1.00 66.81 121 SER A O 1
ATOM 997 N N . LEU A 1 122 ? -37.590 18.592 42.820 1.00 66.75 122 LEU A N 1
ATOM 998 C CA . LEU A 1 122 ? -37.758 18.330 44.254 1.00 66.75 122 LEU A CA 1
ATOM 999 C C . LEU A 1 122 ? -38.825 19.244 44.888 1.00 66.75 122 LEU A C 1
ATOM 1001 O O . LEU A 1 122 ? -39.642 18.787 45.681 1.00 66.75 122 LEU A O 1
ATOM 1005 N N . ASN A 1 123 ? -38.870 20.522 44.494 1.00 59.25 123 ASN A N 1
ATOM 1006 C CA . ASN A 1 123 ? -39.843 21.491 45.021 1.00 59.25 123 ASN A CA 1
ATOM 1007 C C . ASN A 1 123 ? -41.268 21.325 44.471 1.00 59.25 123 ASN A C 1
ATOM 1009 O O . ASN A 1 123 ? -42.212 21.829 45.072 1.00 59.25 123 ASN A O 1
ATOM 1013 N N . THR A 1 124 ? -41.446 20.633 43.346 1.00 57.94 124 THR A N 1
ATOM 1014 C CA . THR A 1 124 ? -42.778 20.347 42.780 1.00 57.94 124 THR A CA 1
ATOM 1015 C C . THR A 1 124 ? -43.394 19.052 43.321 1.00 57.94 124 THR A C 1
ATOM 1017 O O . THR A 1 124 ? -44.598 18.860 43.187 1.00 57.94 124 THR A O 1
ATOM 1020 N N . GLY A 1 125 ? -42.606 18.198 43.988 1.00 53.75 125 GLY A N 1
ATOM 1021 C CA . GLY A 1 125 ? -43.069 16.955 44.618 1.00 53.75 125 GLY A CA 1
ATOM 1022 C C . GLY A 1 125 ? -43.668 17.103 46.024 1.00 53.75 125 GLY A C 1
ATOM 1023 O O . GLY A 1 125 ? -44.305 16.168 46.492 1.00 53.75 125 GLY A O 1
ATOM 1024 N N . ASN A 1 126 ? -43.512 18.260 46.680 1.00 52.09 126 ASN A N 1
ATOM 1025 C CA . ASN A 1 126 ? -43.963 18.506 48.064 1.00 52.09 126 ASN A CA 1
ATOM 1026 C C . ASN A 1 126 ? -45.250 19.353 48.175 1.00 52.09 126 ASN A C 1
ATOM 1028 O O . ASN A 1 126 ? -45.529 19.929 49.223 1.00 52.09 126 ASN A O 1
ATOM 1032 N N . LEU A 1 127 ? -46.044 19.438 47.105 1.00 50.34 127 LEU A N 1
ATOM 1033 C CA . LEU A 1 127 ? -47.382 20.043 47.121 1.00 50.34 127 LEU A CA 1
ATOM 1034 C C . LEU A 1 127 ? -48.450 18.970 46.871 1.00 50.34 127 LEU A C 1
ATOM 1036 O O . LEU A 1 127 ? -49.128 18.994 45.845 1.00 50.34 127 LEU A O 1
ATOM 1040 N N . LYS A 1 128 ? -48.577 18.018 47.800 1.00 41.03 128 LYS A N 1
ATOM 1041 C CA . LYS A 1 128 ? -49.799 17.239 48.047 1.00 41.03 128 LYS A CA 1
ATOM 1042 C C . LYS A 1 128 ? -49.907 16.900 49.523 1.00 41.03 128 LYS A C 1
ATOM 1044 O O . LYS A 1 128 ? -48.866 16.523 50.099 1.00 41.03 128 LYS A O 1
#

Secondary structure (DSSP, 8-state):
-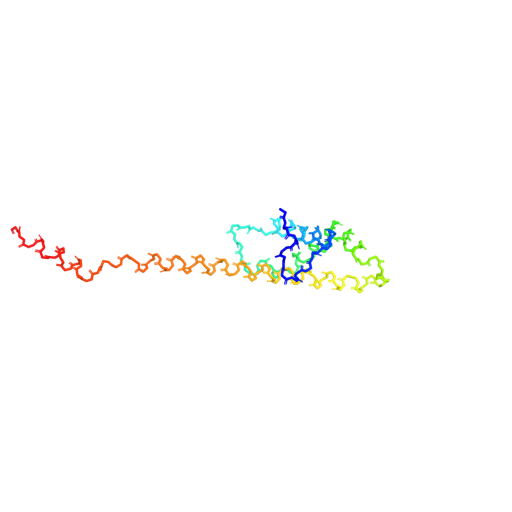--GGGSTTPPPPPHHHHHHHHHHHHHHHHHS-TTS--GGGG--HHHHHHHHH-HHHHHHHHHHSTT---HHHHHHHHHHHHHHHHHHHHHHHHHHHHHHHHHHHHHHTT----HHHHHHHHHHTT--

Radius of gyration: 25.17 Å; chains: 1; bounding box: 69×36×64 Å